Protein AF-A0A536XTM5-F1 (afdb_monomer)

Sequence (128 aa):
MIQAVKSPAARRLRVAISVQDPALAAELRVLLQQAGHEVVDAAEPADVTMQDASAGFAAASEPDALLTPREMEVLGAIGEGHTNKAIARKLGISLHTVKFHVESLFRKLGARTRTEALAKAAERRVEL

Structure (mmCIF, N/CA/C/O backbone):
data_AF-A0A536XTM5-F1
#
_entry.id   AF-A0A536XTM5-F1
#
loop_
_atom_site.group_PDB
_atom_site.id
_atom_site.type_symbol
_atom_site.label_atom_id
_atom_site.label_alt_id
_atom_site.label_comp_id
_atom_site.label_asym_id
_atom_site.label_entity_id
_atom_site.label_seq_id
_atom_site.pdbx_PDB_ins_code
_atom_site.Cartn_x
_atom_site.Cartn_y
_atom_site.Cartn_z
_atom_site.occupancy
_atom_site.B_iso_or_equiv
_atom_site.auth_seq_id
_atom_site.auth_comp_id
_atom_site.auth_asym_id
_atom_site.auth_atom_id
_atom_site.pdbx_PDB_model_num
ATOM 1 N N . MET A 1 1 ? -49.335 0.812 8.264 1.00 36.16 1 MET A N 1
ATOM 2 C CA . MET A 1 1 ? -48.636 -0.105 9.189 1.00 36.16 1 MET A CA 1
ATOM 3 C C . MET A 1 1 ? -47.158 -0.083 8.802 1.00 36.16 1 MET A C 1
ATOM 5 O O . MET A 1 1 ? -46.769 -0.793 7.890 1.00 36.16 1 MET A O 1
ATOM 9 N N . ILE A 1 2 ? -46.368 0.836 9.367 1.00 33.16 2 ILE A N 1
ATOM 10 C CA . ILE A 1 2 ? -44.929 0.972 9.072 1.00 33.16 2 ILE A CA 1
ATOM 11 C C . ILE A 1 2 ? -44.204 0.405 10.291 1.00 33.16 2 ILE A C 1
ATOM 13 O O . ILE A 1 2 ? -44.323 0.957 11.383 1.00 33.16 2 ILE A O 1
ATOM 17 N N . GLN A 1 3 ? -43.550 -0.747 10.131 1.00 29.92 3 GLN A N 1
ATOM 18 C CA . GLN A 1 3 ? -42.757 -1.351 11.197 1.00 29.92 3 GLN A CA 1
ATOM 19 C C . GLN A 1 3 ? -41.530 -0.478 11.467 1.00 29.92 3 GLN A C 1
ATOM 21 O O . GLN A 1 3 ? -40.683 -0.283 10.599 1.00 29.92 3 GLN A O 1
ATOM 26 N N . ALA A 1 4 ? -41.451 0.041 12.690 1.00 33.44 4 ALA A N 1
ATOM 27 C CA . ALA A 1 4 ? -40.252 0.652 13.225 1.00 33.44 4 ALA A CA 1
ATOM 28 C C . ALA A 1 4 ? -39.175 -0.432 13.377 1.00 33.44 4 ALA A C 1
ATOM 30 O O . ALA A 1 4 ? -39.310 -1.349 14.191 1.00 33.44 4 ALA A O 1
ATOM 31 N N . VAL A 1 5 ? -38.107 -0.324 12.587 1.00 38.62 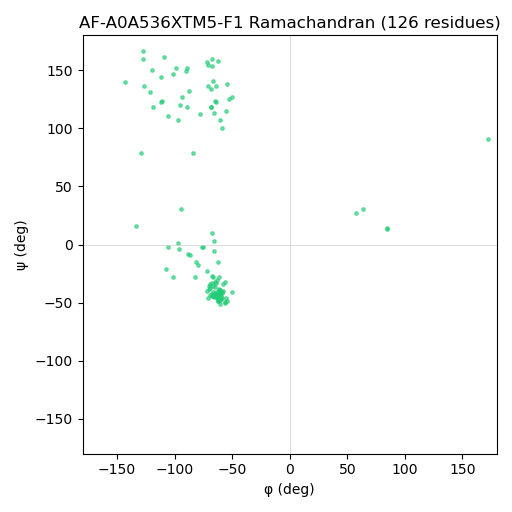5 VAL A N 1
ATOM 32 C CA . VAL A 1 5 ? -36.854 -1.039 12.835 1.00 38.62 5 VAL A CA 1
ATOM 33 C C . VAL A 1 5 ? -36.349 -0.563 14.196 1.00 38.62 5 VAL A C 1
ATOM 35 O O . VAL A 1 5 ? -35.940 0.585 14.346 1.00 38.62 5 VAL A O 1
ATOM 38 N N . LYS A 1 6 ? -36.447 -1.423 15.216 1.00 37.72 6 LYS A N 1
ATOM 39 C CA . LYS A 1 6 ? -35.832 -1.197 16.528 1.00 37.72 6 LYS A CA 1
ATOM 40 C C . LYS A 1 6 ? -34.339 -0.946 16.316 1.00 37.72 6 LYS A C 1
ATOM 42 O O . LYS A 1 6 ? -33.626 -1.853 15.893 1.00 37.72 6 LYS A O 1
ATOM 47 N N . SER A 1 7 ? -33.878 0.262 16.623 1.00 41.34 7 SER A N 1
ATOM 48 C CA . SER A 1 7 ? -32.455 0.583 16.717 1.00 41.34 7 SER A CA 1
ATOM 49 C C . SER A 1 7 ? -31.777 -0.412 17.671 1.00 41.34 7 SER A C 1
ATOM 51 O O . SER A 1 7 ? -32.254 -0.563 18.801 1.00 41.34 7 SER A O 1
ATOM 53 N N . PRO A 1 8 ? -30.708 -1.122 17.264 1.00 44.78 8 PRO A N 1
ATOM 54 C CA . PRO A 1 8 ? -29.968 -1.965 18.193 1.00 44.78 8 PRO A CA 1
ATOM 55 C C . PRO A 1 8 ? -29.332 -1.059 19.253 1.00 44.78 8 PRO A C 1
ATOM 57 O O . PRO A 1 8 ? -28.817 0.011 18.928 1.00 44.78 8 PRO A O 1
ATOM 60 N N . ALA A 1 9 ? -29.410 -1.456 20.526 1.00 55.25 9 ALA A N 1
ATOM 61 C CA . ALA A 1 9 ? -28.768 -0.739 21.624 1.00 55.25 9 ALA A CA 1
ATOM 62 C C . ALA A 1 9 ? -27.298 -0.473 21.261 1.00 55.25 9 ALA A C 1
ATOM 64 O O . ALA A 1 9 ? -26.593 -1.402 20.864 1.00 55.25 9 ALA A O 1
ATOM 65 N N . ALA A 1 10 ? -26.858 0.785 21.343 1.00 59.50 10 ALA A N 1
ATOM 66 C CA . ALA A 1 10 ? -25.502 1.181 20.980 1.00 59.50 10 ALA A CA 1
ATOM 67 C C . ALA A 1 10 ? -24.496 0.401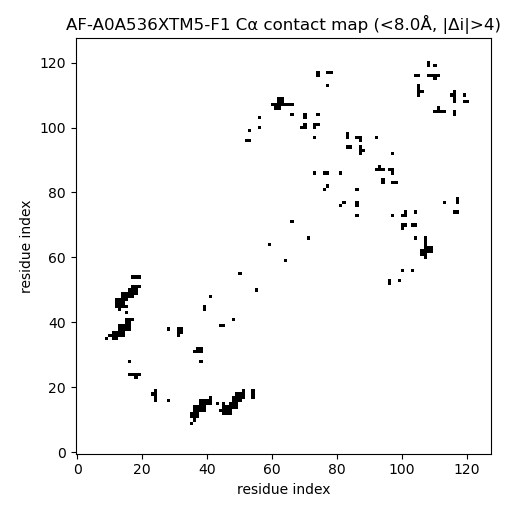 21.843 1.00 59.50 10 ALA A C 1
ATOM 69 O O . ALA A 1 10 ? -24.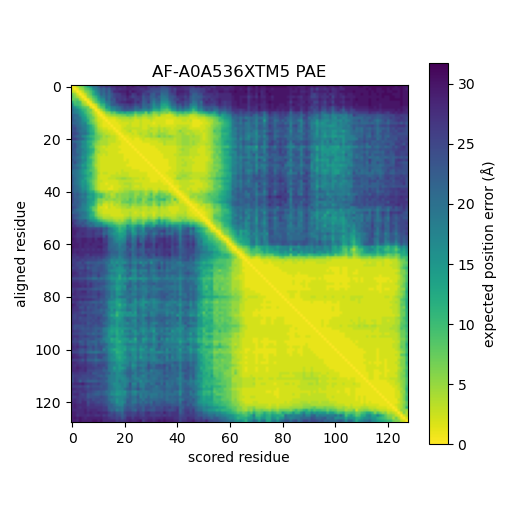304 0.699 23.022 1.00 59.50 10 ALA A O 1
ATOM 70 N N . ARG A 1 11 ? -23.898 -0.657 21.281 1.00 75.19 11 ARG A N 1
ATOM 71 C CA . ARG A 1 11 ? -22.865 -1.436 21.967 1.00 75.19 11 ARG A CA 1
ATOM 72 C C . ARG A 1 11 ? -21.636 -0.542 22.094 1.00 75.19 11 ARG A C 1
ATOM 74 O O . ARG A 1 11 ? -21.066 -0.137 21.085 1.00 75.19 11 ARG A O 1
ATOM 81 N N . ARG A 1 12 ? -21.216 -0.256 23.327 1.00 84.69 12 ARG A N 1
ATOM 82 C CA . ARG A 1 12 ? -19.925 0.385 23.598 1.00 84.69 12 ARG A CA 1
ATOM 83 C C . ARG A 1 12 ? -18.821 -0.568 23.135 1.00 84.69 12 ARG A C 1
ATOM 85 O O . ARG A 1 12 ? -18.801 -1.723 23.547 1.00 84.69 12 ARG A O 1
ATOM 92 N N . LEU A 1 13 ? -17.968 -0.092 22.231 1.00 87.94 13 LEU A N 1
ATOM 93 C CA . LEU A 1 13 ? -16.869 -0.861 21.636 1.00 87.94 13 LEU A CA 1
ATOM 94 C C . LEU A 1 13 ? -15.560 -0.274 22.134 1.00 87.94 13 LEU A C 1
ATOM 96 O O . LEU A 1 13 ? -15.465 0.949 22.250 1.00 87.94 13 LEU A O 1
ATOM 100 N N . ARG A 1 14 ? -14.567 -1.126 22.369 1.00 90.44 14 ARG A N 1
ATOM 101 C CA . ARG A 1 14 ? -13.178 -0.718 22.585 1.00 90.44 14 ARG A CA 1
ATOM 102 C C . ARG A 1 14 ? -12.477 -0.676 21.233 1.00 90.44 14 ARG A C 1
ATOM 104 O O . ARG A 1 14 ? -12.405 -1.696 20.549 1.00 90.44 14 ARG A O 1
ATOM 111 N N . VAL A 1 15 ? -12.004 0.496 20.828 1.00 88.69 15 VAL A N 1
ATOM 112 C CA . VAL A 1 15 ? -11.437 0.741 19.500 1.00 88.69 15 VAL A CA 1
ATOM 113 C C . VAL A 1 15 ? -9.983 1.175 19.635 1.00 88.69 15 VAL A C 1
ATOM 115 O O . VAL A 1 15 ? -9.703 2.219 20.217 1.00 88.69 15 VAL A O 1
ATOM 118 N N . ALA A 1 16 ? -9.058 0.394 19.084 1.00 87.75 16 ALA A N 1
ATOM 119 C CA . ALA A 1 16 ? -7.654 0.788 18.973 1.00 87.75 16 ALA A CA 1
ATOM 120 C C . ALA A 1 16 ? -7.437 1.573 17.674 1.00 87.75 16 ALA A C 1
ATOM 122 O O . ALA A 1 16 ? -7.861 1.119 16.611 1.00 87.75 16 ALA A O 1
ATOM 123 N N . ILE A 1 17 ? -6.762 2.724 17.736 1.00 86.62 17 ILE A N 1
ATOM 124 C CA . ILE A 1 17 ? -6.455 3.548 16.556 1.00 86.62 17 ILE A CA 1
ATOM 125 C C . ILE A 1 17 ? -4.953 3.504 16.280 1.00 86.62 17 ILE A C 1
ATOM 127 O O . ILE A 1 17 ? -4.144 3.873 17.127 1.00 86.62 17 ILE A O 1
ATOM 131 N N . SER A 1 18 ? -4.586 3.088 15.073 1.00 80.44 18 SER A N 1
ATOM 132 C CA . SER A 1 18 ? -3.210 3.051 14.577 1.00 80.44 18 SER A CA 1
ATOM 133 C C . SER A 1 18 ? -3.162 3.759 13.220 1.00 80.44 18 SER A C 1
ATOM 135 O O . SER A 1 18 ? -3.226 3.149 12.153 1.00 80.44 18 SER A O 1
ATOM 137 N N . VAL A 1 19 ? -3.149 5.090 13.286 1.00 80.62 19 VAL A N 1
ATOM 138 C CA . VAL A 1 19 ? -3.177 6.008 12.139 1.00 80.62 19 VAL A CA 1
ATOM 139 C C . VAL A 1 19 ? -1.926 6.885 12.199 1.00 80.62 19 VAL A C 1
ATOM 141 O O . VAL A 1 19 ? -1.609 7.423 13.258 1.00 80.62 19 VAL A O 1
ATOM 144 N N . GLN A 1 20 ? -1.209 7.012 11.081 1.00 74.94 20 GLN A N 1
ATOM 145 C CA . GLN A 1 20 ? 0.042 7.770 10.965 1.00 74.94 20 GLN A CA 1
ATOM 146 C C . GLN A 1 20 ? -0.164 9.282 11.071 1.00 74.94 20 GLN A C 1
ATOM 148 O O . GLN A 1 20 ? 0.694 9.976 11.610 1.00 74.94 20 GLN A O 1
ATOM 153 N N . ASP A 1 21 ? -1.279 9.794 10.546 1.00 74.75 21 ASP A N 1
ATOM 154 C CA . ASP A 1 21 ? -1.615 11.213 10.628 1.00 74.75 21 ASP A CA 1
ATOM 155 C C . ASP A 1 21 ? -2.171 11.546 12.028 1.00 74.75 21 ASP A C 1
ATOM 157 O O . ASP A 1 21 ? -3.275 11.101 12.370 1.00 74.75 21 ASP A O 1
ATOM 161 N N . PRO A 1 22 ? -1.446 12.333 12.847 1.00 73.50 22 PRO A N 1
ATOM 162 C CA . PRO A 1 22 ? -1.875 12.656 14.202 1.00 73.50 22 PRO A CA 1
ATOM 163 C C . PRO A 1 22 ? -3.135 13.532 14.239 1.00 73.50 22 PRO A C 1
ATOM 165 O O . PRO A 1 22 ? -3.894 13.441 15.204 1.00 73.50 22 PRO A O 1
ATOM 168 N N . ALA A 1 23 ? -3.387 14.355 13.214 1.00 75.50 23 ALA A N 1
ATOM 169 C CA . ALA A 1 23 ? -4.580 15.198 13.152 1.00 75.50 23 ALA A CA 1
ATOM 170 C C . ALA A 1 23 ? -5.828 14.344 12.900 1.00 75.50 23 ALA A C 1
ATOM 172 O O . ALA A 1 23 ? -6.812 14.448 13.633 1.00 75.50 23 ALA A O 1
ATOM 173 N N . LEU A 1 24 ? -5.744 13.423 11.936 1.00 81.69 24 LEU A N 1
ATOM 174 C CA . LEU A 1 24 ? -6.806 12.456 11.664 1.00 81.69 24 LEU A CA 1
ATOM 175 C C . LEU A 1 24 ? -7.031 11.507 12.852 1.00 81.69 24 LEU A C 1
ATOM 177 O O . LEU A 1 24 ? -8.170 11.212 13.208 1.00 81.69 24 LEU A O 1
ATOM 181 N N . ALA A 1 25 ? -5.956 11.041 13.498 1.00 82.75 25 ALA A N 1
ATOM 182 C CA . ALA A 1 25 ? -6.052 10.195 14.686 1.00 82.75 25 ALA A CA 1
ATOM 183 C C . ALA A 1 25 ? -6.771 10.906 15.847 1.00 82.75 25 ALA A C 1
ATOM 185 O O . ALA A 1 25 ? -7.559 10.279 16.560 1.00 82.75 25 ALA A O 1
ATOM 186 N N . ALA A 1 26 ? -6.521 12.208 16.033 1.00 82.50 26 ALA A N 1
ATOM 187 C CA . ALA A 1 26 ? -7.211 13.026 17.026 1.00 82.50 26 ALA A CA 1
ATOM 188 C C . ALA A 1 26 ? -8.696 13.216 16.679 1.00 82.50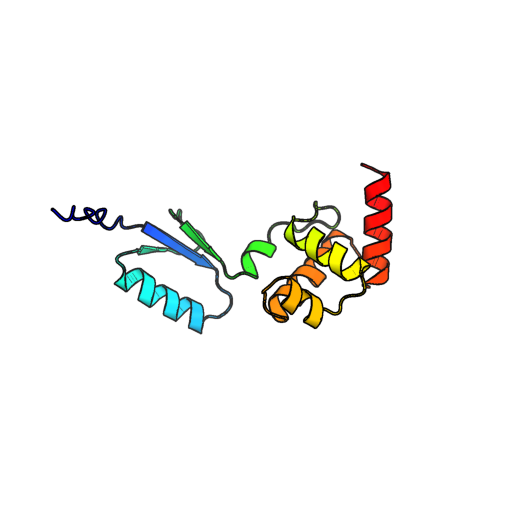 26 ALA A C 1
ATOM 190 O O . ALA A 1 26 ? -9.550 13.041 17.547 1.00 82.50 26 ALA A O 1
ATOM 191 N N . GLU A 1 27 ? -9.014 13.504 15.416 1.00 87.62 27 GLU A N 1
ATOM 192 C CA . GLU A 1 27 ? -10.394 13.662 14.943 1.00 87.62 27 GLU A CA 1
ATOM 193 C C . GLU A 1 27 ? -11.212 12.375 15.129 1.00 87.62 27 GLU A C 1
ATOM 195 O O . GLU A 1 27 ? -12.291 12.397 15.724 1.00 87.62 27 GLU A O 1
ATOM 200 N N . LEU A 1 28 ? -10.663 11.226 14.721 1.00 88.38 28 LEU A N 1
ATOM 201 C CA . LEU A 1 28 ? -11.294 9.920 14.923 1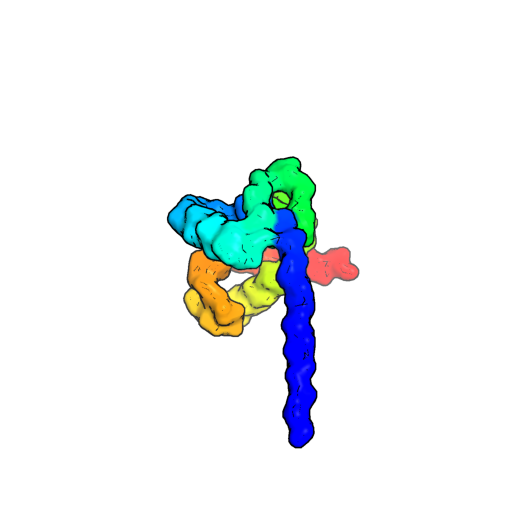.00 88.38 28 LEU A CA 1
ATOM 202 C C . LEU A 1 28 ? -11.500 9.606 16.407 1.00 88.38 28 LEU A C 1
ATOM 204 O O . LEU A 1 28 ? -12.548 9.074 16.773 1.00 88.38 28 LEU A O 1
ATOM 208 N N . ARG A 1 29 ? -10.538 9.966 17.271 1.00 90.56 29 ARG A N 1
ATOM 209 C CA . ARG A 1 29 ? -10.682 9.822 18.727 1.00 90.56 29 ARG A CA 1
ATOM 210 C C . ARG A 1 29 ? -11.919 10.551 19.238 1.00 90.56 29 ARG A C 1
ATOM 212 O O . ARG A 1 29 ? -12.722 9.949 19.950 1.00 90.56 29 ARG A O 1
ATOM 219 N N . VAL A 1 30 ? -12.081 11.814 18.847 1.00 90.06 30 VAL A N 1
ATOM 220 C CA . VAL A 1 30 ? -13.219 12.646 19.257 1.00 90.06 30 VAL A CA 1
ATOM 221 C C . VAL A 1 30 ? -14.533 12.043 18.761 1.00 90.06 30 VAL A C 1
ATOM 223 O O . VAL A 1 30 ? -15.459 11.864 19.552 1.00 90.06 30 VAL A O 1
ATOM 226 N N . LEU A 1 31 ? -14.607 11.673 17.482 1.00 91.44 31 LEU A N 1
ATOM 227 C CA . LEU A 1 31 ? -15.823 11.114 16.885 1.00 91.44 31 LEU A CA 1
ATOM 228 C C . LEU A 1 31 ? -16.242 9.788 17.538 1.00 91.44 31 LEU A C 1
ATOM 230 O O . LEU A 1 31 ? -17.419 9.588 17.837 1.00 91.44 31 LEU A O 1
ATOM 234 N N . LEU A 1 32 ? -15.291 8.890 17.806 1.00 90.06 32 LEU A N 1
ATOM 235 C CA . LEU A 1 32 ? -15.566 7.600 18.446 1.00 90.06 32 LEU A CA 1
ATOM 236 C C . LEU A 1 32 ? -16.047 7.769 19.889 1.00 90.06 32 LEU A C 1
ATOM 238 O O . LEU A 1 32 ? -16.998 7.103 20.299 1.00 90.06 32 LEU A O 1
ATOM 242 N N . GLN A 1 33 ? -15.444 8.693 20.638 1.00 87.88 33 GLN A N 1
ATOM 243 C CA . GLN A 1 33 ? -15.891 9.025 21.991 1.00 87.88 33 GLN A CA 1
ATOM 244 C C . GLN A 1 33 ? -17.306 9.618 21.989 1.00 87.88 33 GLN A C 1
ATOM 246 O O . GLN A 1 33 ? -18.133 9.225 22.812 1.00 87.88 33 GLN A O 1
ATOM 251 N N . GLN A 1 34 ? -17.618 10.507 21.040 1.00 88.62 34 GLN A N 1
ATOM 252 C CA . GLN A 1 34 ? -18.960 11.080 20.870 1.00 88.62 34 GLN A CA 1
ATOM 253 C C . GLN A 1 34 ? -20.010 10.027 20.494 1.00 88.62 34 GLN A C 1
ATOM 255 O O . GLN A 1 34 ? -21.155 10.115 20.933 1.00 88.62 34 GLN A O 1
ATOM 260 N N . ALA A 1 35 ? -19.618 9.004 19.734 1.00 87.56 35 ALA A N 1
ATOM 261 C CA . ALA A 1 35 ? -20.459 7.852 19.416 1.00 87.56 35 ALA A CA 1
ATOM 262 C C . ALA A 1 35 ? -20.617 6.858 20.589 1.00 87.56 35 ALA A C 1
ATOM 264 O O . ALA A 1 35 ? -21.343 5.872 20.469 1.00 87.56 35 ALA A O 1
ATOM 265 N N . GLY A 1 36 ? -19.964 7.107 21.731 1.00 89.38 36 GLY A N 1
ATOM 266 C CA . GLY A 1 36 ? -20.043 6.267 22.925 1.00 89.38 36 GLY A CA 1
ATOM 267 C C . GLY A 1 36 ? -19.092 5.070 22.921 1.00 89.38 36 GLY A C 1
ATOM 268 O O . GLY A 1 36 ? -19.257 4.169 23.745 1.00 89.38 36 GLY A O 1
ATOM 269 N N . HIS A 1 37 ? -18.101 5.040 22.028 1.00 90.69 37 HIS A N 1
ATOM 270 C CA . HIS A 1 37 ? -17.037 4.037 22.011 1.00 90.69 37 HIS A CA 1
ATOM 271 C C . HIS A 1 37 ? -15.845 4.482 22.870 1.00 90.69 37 HIS A C 1
ATOM 273 O O . HIS A 1 37 ? -15.593 5.667 23.081 1.00 90.69 37 HIS A O 1
ATOM 279 N N . GLU A 1 38 ? -15.116 3.514 23.411 1.00 89.38 38 GLU A N 1
ATOM 280 C CA . GLU A 1 38 ? -13.890 3.744 24.166 1.00 89.38 38 GLU A CA 1
ATOM 281 C C . GLU A 1 38 ? -12.696 3.623 23.223 1.00 89.38 38 GLU A C 1
ATOM 283 O O . GLU A 1 38 ? -12.562 2.614 22.534 1.00 89.38 38 GLU A O 1
ATOM 288 N N . VAL A 1 39 ? -11.830 4.635 23.189 1.00 88.25 39 VAL A N 1
ATOM 289 C CA . VAL A 1 39 ? -10.588 4.561 22.415 1.00 88.25 39 VAL A CA 1
ATOM 290 C C . VAL A 1 39 ? -9.463 4.119 23.331 1.00 88.25 39 VAL A C 1
ATOM 292 O O . VAL A 1 39 ? -9.165 4.808 24.304 1.00 88.25 39 VAL A O 1
ATOM 295 N N . VAL A 1 40 ? -8.855 2.990 22.991 1.00 87.62 40 VAL A N 1
ATOM 296 C CA . VAL A 1 40 ? -7.763 2.358 23.739 1.00 87.62 40 VAL A CA 1
ATOM 297 C C . VAL A 1 40 ? -6.452 2.484 22.972 1.00 87.62 40 VAL A C 1
ATOM 299 O O . VAL A 1 40 ? -6.448 2.740 21.760 1.00 87.62 40 VAL A O 1
ATOM 302 N N . ASP A 1 41 ? -5.330 2.316 23.665 1.00 77.44 41 ASP A N 1
ATOM 303 C CA . ASP A 1 41 ? -4.032 2.278 22.997 1.00 77.44 41 ASP A CA 1
ATOM 304 C C . ASP A 1 41 ? -3.857 0.980 22.198 1.00 77.44 41 ASP A C 1
ATOM 306 O O . ASP A 1 41 ? -4.442 -0.058 22.504 1.00 77.44 41 ASP A O 1
ATOM 310 N N . ALA A 1 42 ? -3.019 1.016 21.157 1.00 68.56 42 ALA A N 1
ATOM 311 C CA . ALA A 1 42 ? -2.803 -0.132 20.268 1.00 68.56 42 ALA A CA 1
ATOM 312 C C . ALA A 1 42 ? -2.197 -1.369 20.968 1.00 68.56 42 ALA A C 1
ATOM 314 O O . ALA A 1 42 ? -2.218 -2.458 20.402 1.00 68.56 42 ALA A O 1
ATOM 315 N N . ALA A 1 43 ? -1.654 -1.205 22.180 1.00 66.94 43 ALA A N 1
ATOM 316 C CA . ALA A 1 43 ? -1.117 -2.286 23.006 1.00 66.94 43 ALA A CA 1
ATOM 317 C C . ALA A 1 43 ? -2.179 -2.967 23.893 1.00 66.94 43 ALA A C 1
ATOM 319 O O . ALA A 1 43 ? -1.891 -3.986 24.521 1.00 66.94 43 ALA A O 1
ATOM 320 N N . GLU A 1 44 ? -3.392 -2.418 23.965 1.00 71.50 44 GLU A N 1
ATOM 321 C CA . GLU A 1 44 ? -4.475 -2.927 24.803 1.00 71.50 44 GLU A CA 1
ATOM 322 C C . GLU A 1 44 ? -5.465 -3.787 23.996 1.00 71.50 44 GLU A C 1
ATOM 324 O O . GLU A 1 44 ? -5.660 -3.566 22.798 1.00 71.50 44 GLU A O 1
ATOM 329 N N . PRO A 1 45 ? -6.141 -4.769 24.627 1.00 73.25 45 PRO A N 1
ATOM 330 C CA . PRO A 1 45 ? -7.142 -5.582 23.941 1.00 73.25 45 PRO A CA 1
ATOM 331 C C . PRO A 1 45 ? -8.347 -4.731 23.500 1.00 73.25 45 PRO A C 1
ATOM 333 O O . PRO A 1 45 ? -9.009 -4.115 24.337 1.00 73.25 45 PRO A O 1
ATOM 336 N N . ALA A 1 46 ? -8.658 -4.740 22.201 1.00 83.38 46 ALA A N 1
ATOM 337 C CA . ALA A 1 46 ? -9.749 -3.981 21.581 1.00 83.38 46 ALA A CA 1
ATOM 338 C C . ALA A 1 46 ? -10.778 -4.906 20.897 1.00 83.38 46 ALA A C 1
ATOM 340 O O . ALA A 1 46 ? -10.421 -5.974 20.405 1.00 83.38 46 ALA A O 1
ATOM 341 N N . ASP A 1 47 ? -12.048 -4.487 20.832 1.00 82.25 47 ASP A N 1
ATOM 342 C CA . ASP A 1 47 ? -13.085 -5.149 20.021 1.00 82.25 47 ASP A CA 1
ATOM 343 C C . ASP A 1 47 ? -12.826 -4.953 18.518 1.00 82.25 47 ASP A C 1
ATOM 345 O O . ASP A 1 47 ? -13.168 -5.808 17.703 1.00 82.25 47 ASP A O 1
ATOM 349 N N . VAL A 1 48 ? -12.282 -3.788 18.151 1.00 79.50 48 VAL A N 1
ATOM 350 C CA . VAL A 1 48 ? -12.030 -3.368 16.768 1.00 79.50 48 VAL A CA 1
ATOM 351 C C . VAL A 1 48 ? -10.719 -2.584 16.710 1.00 79.50 48 VAL A C 1
ATOM 353 O O . VAL A 1 48 ? -10.447 -1.747 17.569 1.00 79.50 48 VAL A O 1
ATOM 356 N N . THR A 1 49 ? -9.922 -2.799 15.665 1.00 83.44 49 THR A N 1
ATOM 357 C CA . THR A 1 49 ? -8.738 -1.981 15.376 1.00 83.44 49 THR A CA 1
ATOM 358 C C . THR A 1 49 ? -8.973 -1.176 14.104 1.00 83.44 49 THR A C 1
ATOM 360 O O . THR A 1 49 ? -9.241 -1.736 13.044 1.00 83.44 49 THR A O 1
ATOM 363 N N . MET A 1 50 ? -8.862 0.145 14.208 1.00 79.06 50 MET A N 1
ATOM 364 C CA . MET A 1 50 ? -8.846 1.063 13.077 1.00 79.06 50 MET A CA 1
ATOM 365 C C . MET A 1 50 ? -7.397 1.384 12.736 1.00 79.06 50 MET A C 1
ATOM 367 O O . MET A 1 50 ? -6.712 2.111 13.454 1.00 79.06 50 MET A O 1
ATOM 371 N N . GLN A 1 51 ? -6.934 0.822 11.632 1.00 80.06 51 GLN A N 1
ATOM 372 C CA . GLN A 1 51 ? -5.662 1.172 11.027 1.00 80.06 51 GLN A CA 1
ATOM 373 C C . GLN A 1 51 ? -5.915 2.092 9.844 1.00 80.06 51 GLN A C 1
ATOM 375 O O . GLN A 1 51 ? -6.919 1.947 9.141 1.00 80.06 51 GLN A O 1
ATOM 380 N N . ASP A 1 52 ? -5.001 3.026 9.598 1.00 72.25 52 ASP A N 1
ATOM 381 C CA . ASP A 1 52 ? -4.998 3.653 8.285 1.00 72.25 52 ASP A CA 1
ATOM 382 C C . ASP A 1 52 ? -4.708 2.596 7.200 1.00 72.25 52 ASP A C 1
ATOM 384 O O . ASP A 1 52 ? -4.133 1.528 7.446 1.00 72.25 52 ASP A O 1
ATOM 388 N N . ALA A 1 53 ? -5.107 2.895 5.966 1.00 59.50 53 ALA A N 1
ATOM 389 C CA . ALA A 1 53 ? -4.867 2.014 4.828 1.00 59.50 53 ALA A CA 1
ATOM 390 C C . ALA A 1 53 ? -3.370 1.849 4.481 1.00 59.50 53 ALA A C 1
ATOM 392 O O . ALA A 1 53 ? -3.056 1.210 3.486 1.00 59.50 53 ALA A O 1
ATOM 393 N N . SER A 1 54 ? -2.443 2.429 5.240 1.00 55.12 54 SER A N 1
ATOM 394 C CA . SER A 1 54 ? -0.997 2.183 5.165 1.00 55.12 54 SER A CA 1
ATOM 395 C C . SER A 1 54 ? -0.497 1.251 6.282 1.00 55.12 54 SER A C 1
ATOM 397 O O . SER A 1 54 ? 0.453 0.504 6.062 1.00 55.12 54 SER A O 1
ATOM 399 N N . ALA A 1 55 ? -1.147 1.217 7.445 1.00 50.62 55 ALA A N 1
ATOM 400 C CA . ALA A 1 55 ? -0.722 0.501 8.644 1.00 50.62 55 ALA A CA 1
ATOM 401 C C . ALA A 1 55 ? -1.106 -0.987 8.615 1.00 50.62 55 ALA A C 1
ATOM 403 O O . ALA A 1 55 ? -0.349 -1.820 9.111 1.00 50.62 55 ALA A O 1
ATOM 404 N N . GLY A 1 56 ? -2.189 -1.351 7.916 1.00 48.59 56 GLY A N 1
ATOM 405 C CA . GLY A 1 56 ? -2.527 -2.755 7.627 1.00 48.59 56 GLY A CA 1
ATOM 406 C C . GLY A 1 56 ? -1.532 -3.479 6.700 1.00 48.59 56 GLY A C 1
ATOM 407 O O . GLY A 1 56 ? -1.655 -4.682 6.486 1.00 48.59 56 GLY A O 1
ATOM 408 N N . PHE A 1 57 ? -0.535 -2.770 6.154 1.00 50.78 57 PHE A N 1
ATOM 409 C CA . PHE A 1 57 ? 0.447 -3.295 5.193 1.00 50.78 57 PHE A CA 1
ATOM 410 C C . PHE A 1 57 ? 1.841 -3.540 5.792 1.00 50.78 57 PHE A C 1
ATOM 412 O O . PHE A 1 57 ? 2.730 -4.027 5.093 1.00 50.78 57 PHE A O 1
ATOM 419 N N . ALA A 1 58 ? 2.052 -3.234 7.078 1.00 49.50 58 ALA A N 1
ATOM 420 C CA . ALA A 1 58 ? 3.334 -3.459 7.754 1.00 49.50 58 ALA A CA 1
ATOM 421 C C . ALA A 1 58 ? 3.537 -4.913 8.228 1.00 49.50 58 ALA A C 1
ATOM 423 O O . ALA A 1 58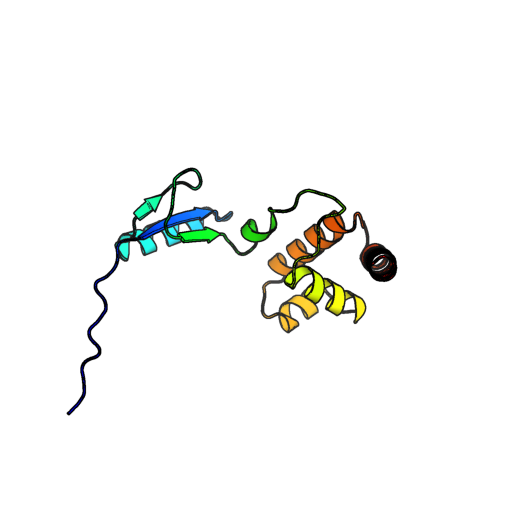 ? 4.663 -5.309 8.523 1.00 49.50 58 ALA A O 1
ATOM 424 N N . ALA A 1 59 ? 2.483 -5.734 8.269 1.00 47.81 59 ALA A N 1
ATOM 425 C CA . ALA A 1 59 ? 2.583 -7.139 8.660 1.00 47.81 59 ALA A CA 1
ATOM 426 C C . ALA A 1 59 ? 3.000 -8.026 7.471 1.00 47.81 59 ALA A C 1
ATOM 428 O O . ALA A 1 59 ? 2.156 -8.645 6.830 1.00 47.81 59 ALA A O 1
ATOM 429 N N . ALA A 1 60 ? 4.300 -8.034 7.151 1.00 50.25 60 ALA A N 1
ATOM 430 C CA . ALA A 1 60 ? 5.049 -9.150 6.546 1.00 50.25 60 ALA A CA 1
ATOM 431 C C . ALA A 1 60 ? 6.455 -8.658 6.161 1.00 50.25 60 ALA A C 1
ATOM 433 O O . ALA A 1 60 ? 6.684 -8.123 5.071 1.00 50.25 60 ALA A O 1
ATOM 434 N N . SER A 1 61 ? 7.384 -8.806 7.099 1.00 49.34 61 SER A N 1
ATOM 435 C CA . SER A 1 61 ? 8.738 -8.247 7.064 1.00 49.34 61 SER A CA 1
ATOM 436 C C . SER A 1 61 ? 9.784 -9.214 6.504 1.00 49.34 61 SER A C 1
ATOM 438 O O . SER A 1 61 ? 10.936 -9.140 6.918 1.00 49.34 61 SER A O 1
ATOM 440 N N . GLU A 1 62 ? 9.421 -10.111 5.582 1.00 57.94 62 GLU A N 1
ATOM 441 C CA . GLU A 1 62 ? 10.375 -11.066 5.004 1.00 57.94 62 GLU A CA 1
ATOM 442 C C . GLU A 1 62 ? 10.386 -11.010 3.466 1.00 57.94 62 GLU A C 1
ATOM 444 O O . GLU A 1 62 ? 9.318 -10.947 2.848 1.00 57.94 62 GLU A O 1
ATOM 449 N N . PRO A 1 63 ? 11.574 -11.030 2.826 1.00 56.47 63 PRO A N 1
ATOM 450 C CA . PRO A 1 63 ? 11.746 -10.963 1.368 1.00 56.47 63 PRO A CA 1
ATOM 451 C C . PRO A 1 63 ? 11.231 -12.198 0.604 1.00 56.47 63 PRO A C 1
ATOM 453 O O . PRO A 1 63 ? 11.442 -12.298 -0.603 1.00 56.47 63 PRO A O 1
ATOM 456 N N . ASP A 1 64 ? 10.520 -13.101 1.277 1.00 59.78 64 ASP A N 1
ATOM 457 C CA . ASP A 1 64 ? 9.834 -14.254 0.687 1.00 59.78 64 ASP A CA 1
ATOM 458 C C . ASP A 1 64 ? 8.394 -14.419 1.196 1.00 59.78 64 ASP A C 1
ATOM 460 O O . ASP A 1 64 ? 7.753 -15.455 1.034 1.00 59.78 64 ASP A O 1
ATOM 464 N N . ALA A 1 65 ? 7.848 -13.369 1.815 1.00 68.06 65 ALA A N 1
ATOM 465 C CA . ALA A 1 65 ? 6.463 -13.383 2.242 1.00 68.06 65 ALA A CA 1
ATOM 466 C C . ALA A 1 65 ? 5.513 -13.420 1.036 1.00 68.06 65 ALA A C 1
ATOM 468 O O . ALA A 1 65 ? 5.707 -12.718 0.036 1.00 68.06 65 ALA A O 1
ATOM 469 N N . LEU A 1 66 ? 4.433 -14.193 1.177 1.00 82.19 66 LEU A N 1
ATOM 470 C CA . LEU A 1 66 ? 3.355 -14.252 0.196 1.00 82.19 66 LEU A CA 1
ATOM 471 C C . LEU A 1 66 ? 2.799 -12.848 -0.089 1.00 82.19 66 LEU A C 1
ATOM 473 O O . LEU A 1 66 ? 2.604 -12.014 0.810 1.00 82.19 66 LEU A O 1
ATOM 477 N N . LEU A 1 67 ? 2.534 -12.590 -1.371 1.00 86.44 67 LEU A N 1
ATOM 478 C CA . LEU A 1 67 ? 1.875 -11.363 -1.795 1.00 86.44 67 LEU A CA 1
ATOM 479 C C . LEU A 1 67 ? 0.426 -11.373 -1.312 1.00 86.44 67 LEU A C 1
ATOM 481 O O . LEU A 1 67 ? -0.302 -12.351 -1.472 1.00 86.44 67 LEU A O 1
ATOM 485 N N . THR A 1 68 ? -0.005 -10.256 -0.742 1.00 86.19 68 THR A N 1
ATOM 486 C CA . THR A 1 68 ? -1.412 -10.042 -0.408 1.00 86.19 68 THR A CA 1
ATOM 487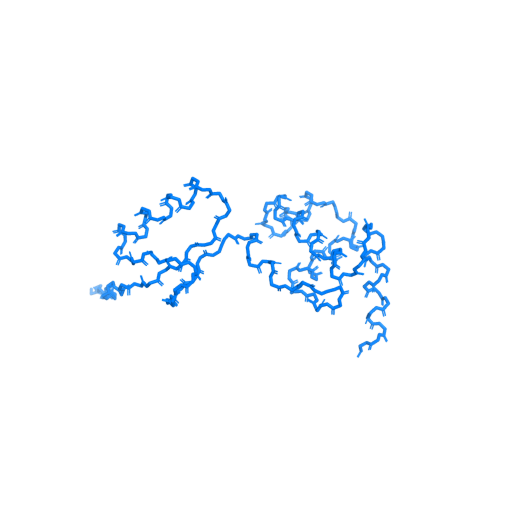 C C . THR A 1 68 ? -2.257 -9.933 -1.684 1.00 86.19 68 THR A C 1
ATOM 489 O O . THR A 1 68 ? -1.729 -9.566 -2.738 1.00 86.19 68 THR A O 1
ATOM 492 N N . PRO A 1 69 ? -3.585 -10.154 -1.614 1.00 85.00 69 PRO A N 1
ATOM 493 C CA . PRO A 1 69 ? -4.482 -9.959 -2.758 1.00 85.00 69 PRO A CA 1
ATOM 494 C C . PRO A 1 69 ? -4.310 -8.598 -3.434 1.00 85.00 69 PRO A C 1
ATOM 496 O O . PRO A 1 69 ? -4.230 -8.503 -4.657 1.00 85.00 69 PRO A O 1
ATOM 499 N N . ARG A 1 70 ? -4.136 -7.545 -2.631 1.00 86.44 70 ARG A N 1
ATOM 500 C CA . ARG A 1 70 ? -3.950 -6.191 -3.145 1.00 86.44 70 ARG A CA 1
ATOM 501 C C . ARG A 1 70 ? -2.605 -5.994 -3.843 1.00 86.44 70 ARG A C 1
ATOM 503 O O . ARG A 1 70 ? -2.542 -5.316 -4.863 1.00 86.44 70 ARG A O 1
ATOM 510 N N . GLU A 1 71 ? -1.535 -6.590 -3.326 1.00 90.81 71 GLU A N 1
ATOM 511 C CA . GLU A 1 71 ? -0.223 -6.577 -3.985 1.00 90.81 71 GLU A CA 1
ATOM 512 C C . GLU A 1 71 ? -0.248 -7.365 -5.300 1.00 90.81 71 GLU A C 1
ATOM 514 O O . GLU A 1 71 ? 0.368 -6.923 -6.267 1.00 90.81 71 GLU A O 1
ATOM 519 N N . MET A 1 72 ? -1.008 -8.465 -5.377 1.00 92.38 72 MET A N 1
ATOM 520 C CA . MET A 1 72 ? -1.224 -9.205 -6.627 1.00 92.38 72 MET A CA 1
ATOM 521 C C . MET A 1 72 ? -1.987 -8.375 -7.667 1.00 92.38 72 MET A C 1
ATOM 523 O O . MET A 1 72 ? -1.587 -8.341 -8.828 1.00 92.38 72 MET A O 1
ATOM 527 N N . GLU A 1 73 ? -3.039 -7.654 -7.266 1.00 91.31 73 GLU A N 1
ATOM 528 C CA . GLU A 1 73 ? -3.754 -6.724 -8.155 1.00 91.31 73 GLU A CA 1
ATOM 529 C C . GLU A 1 73 ? -2.831 -5.615 -8.684 1.00 91.31 73 GLU A C 1
ATOM 531 O O . GLU A 1 73 ? -2.838 -5.297 -9.876 1.00 91.31 73 GLU A O 1
ATOM 536 N N . VAL A 1 74 ? -2.007 -5.034 -7.803 1.00 94.75 74 VAL A N 1
ATOM 537 C CA . VAL A 1 74 ? -1.027 -4.003 -8.169 1.00 94.75 74 VAL A CA 1
ATOM 538 C C . VAL A 1 74 ? 0.032 -4.568 -9.117 1.00 94.75 74 VAL A C 1
ATOM 540 O O . VAL A 1 74 ? 0.329 -3.935 -10.129 1.00 94.75 74 VAL A O 1
ATOM 543 N N . LEU A 1 75 ? 0.568 -5.758 -8.837 1.00 95.19 75 LEU A N 1
ATOM 544 C CA . LEU A 1 75 ? 1.526 -6.454 -9.696 1.00 95.19 75 LEU A CA 1
ATOM 545 C C . LEU A 1 75 ? 0.932 -6.765 -11.080 1.00 95.19 75 LEU A C 1
ATOM 547 O O . LEU A 1 75 ? 1.593 -6.533 -12.091 1.00 95.19 75 LEU A O 1
ATOM 551 N N . GLY A 1 76 ? -0.321 -7.220 -11.143 1.00 95.62 76 GLY A N 1
ATOM 552 C CA . GLY A 1 76 ? -1.028 -7.453 -12.403 1.00 95.62 76 GLY A CA 1
ATOM 553 C C . GLY A 1 76 ? -1.160 -6.173 -13.228 1.00 95.62 76 GLY A C 1
ATOM 554 O O . GLY A 1 76 ? -0.775 -6.137 -14.395 1.00 95.62 76 GLY A O 1
ATOM 555 N N . ALA A 1 77 ? -1.593 -5.075 -12.603 1.00 95.88 77 ALA A N 1
ATOM 556 C CA . ALA A 1 77 ? -1.699 -3.787 -13.284 1.00 95.88 77 ALA A CA 1
ATOM 557 C C . ALA A 1 77 ? -0.329 -3.238 -13.733 1.00 95.88 77 ALA A C 1
ATOM 559 O O . ALA A 1 77 ? -0.232 -2.585 -14.775 1.00 95.88 77 ALA A O 1
ATOM 560 N N . ILE A 1 78 ? 0.739 -3.521 -12.978 1.00 95.75 78 ILE A N 1
ATOM 561 C CA . ILE A 1 78 ? 2.120 -3.254 -13.395 1.00 95.75 78 ILE A CA 1
ATOM 562 C C . ILE A 1 78 ? 2.478 -4.050 -14.657 1.00 95.75 78 ILE A C 1
ATOM 564 O O . ILE A 1 78 ? 3.051 -3.463 -15.574 1.00 95.75 78 ILE A O 1
ATOM 56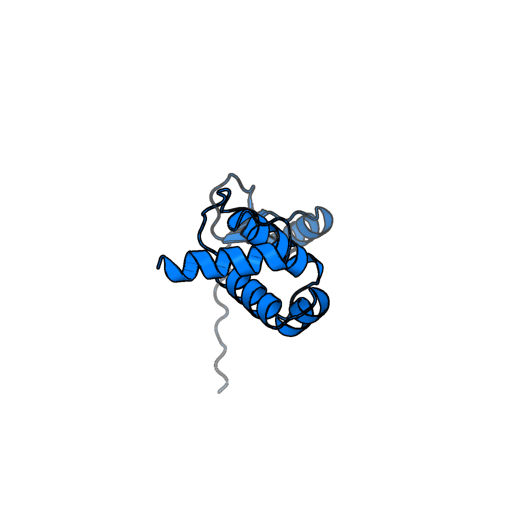8 N N . GLY A 1 79 ? 2.129 -5.339 -14.720 1.00 95.75 79 GLY A N 1
ATOM 569 C CA . GLY A 1 79 ? 2.354 -6.198 -15.889 1.00 95.75 79 GLY A CA 1
ATOM 570 C C . GLY A 1 79 ? 1.598 -5.732 -17.135 1.00 95.75 79 GLY A C 1
ATOM 571 O O . GLY A 1 79 ? 2.100 -5.849 -18.246 1.00 95.75 79 GLY A O 1
ATOM 572 N N . GLU A 1 80 ? 0.439 -5.104 -16.946 1.00 95.94 80 GLU A N 1
ATOM 573 C CA . GLU A 1 80 ? -0.330 -4.436 -18.004 1.00 95.94 80 GLU A CA 1
ATOM 574 C C . GLU A 1 80 ? 0.260 -3.070 -18.435 1.00 95.94 80 GLU A C 1
ATOM 576 O O . GLU A 1 80 ? -0.296 -2.404 -19.305 1.00 95.94 80 GLU A O 1
ATOM 581 N N . GLY A 1 81 ? 1.350 -2.600 -17.815 1.00 95.62 81 GLY A N 1
ATOM 582 C CA . GLY A 1 81 ? 1.995 -1.323 -18.148 1.00 95.62 81 GLY A CA 1
ATOM 583 C C . GLY A 1 81 ? 1.383 -0.087 -17.477 1.00 95.62 81 GLY A C 1
ATOM 584 O O . GLY A 1 81 ? 1.704 1.046 -17.847 1.00 95.62 81 GLY A O 1
ATOM 585 N N . HIS A 1 82 ? 0.523 -0.250 -16.466 1.00 97.25 82 HIS A N 1
ATOM 586 C CA . HIS A 1 82 ? -0.094 0.893 -15.794 1.00 97.25 82 HIS A CA 1
ATOM 587 C C . HIS A 1 82 ? 0.909 1.674 -14.929 1.00 97.25 82 HIS A C 1
ATOM 589 O O . HIS A 1 82 ? 1.671 1.125 -14.124 1.00 97.25 82 HIS A O 1
ATOM 595 N N . THR A 1 83 ? 0.838 3.006 -15.020 1.00 97.38 83 THR A N 1
ATOM 596 C CA . THR A 1 83 ? 1.515 3.919 -14.083 1.00 97.38 83 THR A CA 1
ATOM 597 C C . THR A 1 83 ? 0.834 3.895 -12.715 1.00 97.38 83 THR A C 1
ATOM 599 O O . THR A 1 83 ? -0.363 3.636 -12.626 1.00 97.38 83 THR A O 1
ATOM 602 N N . ASN A 1 84 ? 1.534 4.270 -11.638 1.00 95.19 84 ASN A N 1
ATOM 603 C CA . ASN A 1 84 ? 0.935 4.304 -10.292 1.00 95.19 84 ASN A CA 1
ATOM 604 C C . ASN A 1 84 ? -0.326 5.190 -10.229 1.00 95.19 84 ASN A C 1
ATOM 606 O O . ASN A 1 84 ? -1.269 4.875 -9.510 1.00 95.19 84 ASN A O 1
ATOM 610 N N . LYS A 1 85 ? -0.384 6.267 -11.028 1.00 94.69 85 LYS A N 1
ATOM 611 C CA . LYS A 1 85 ? -1.574 7.127 -11.142 1.00 94.69 85 LYS A CA 1
ATOM 612 C C . LYS A 1 85 ? -2.737 6.413 -11.835 1.00 94.69 85 LYS A C 1
ATOM 614 O O . LYS A 1 85 ? -3.889 6.616 -11.466 1.00 94.69 85 LYS A O 1
ATOM 619 N N . ALA A 1 86 ? -2.454 5.597 -12.847 1.00 96.75 86 ALA A N 1
ATOM 620 C CA . ALA A 1 86 ? -3.473 4.799 -13.516 1.00 96.75 86 ALA A CA 1
ATOM 621 C C . ALA A 1 86 ? -3.962 3.645 -12.626 1.00 96.75 86 ALA A C 1
ATOM 623 O O . ALA A 1 86 ? -5.167 3.443 -12.533 1.00 96.75 86 ALA A O 1
ATOM 624 N N . ILE A 1 87 ? -3.058 2.986 -11.895 1.00 93.69 87 ILE A N 1
ATOM 625 C CA . ILE A 1 87 ? -3.388 1.966 -10.888 1.00 93.69 87 ILE A CA 1
ATOM 626 C C . ILE A 1 87 ? -4.291 2.561 -9.801 1.00 93.69 87 ILE A C 1
ATOM 628 O O . ILE A 1 87 ? -5.319 1.980 -9.482 1.00 93.69 87 ILE A O 1
ATOM 632 N N . ALA A 1 88 ? -3.966 3.754 -9.292 1.00 88.81 88 ALA A N 1
ATOM 633 C CA . ALA A 1 88 ? -4.768 4.450 -8.283 1.00 88.81 88 ALA A CA 1
ATOM 634 C C . ALA A 1 88 ? -6.219 4.648 -8.743 1.00 88.81 88 ALA A C 1
ATOM 636 O O . ALA A 1 88 ? -7.157 4.314 -8.023 1.00 88.81 88 ALA A O 1
ATOM 637 N N . ARG A 1 89 ? -6.400 5.108 -9.989 1.00 93.00 89 ARG A N 1
ATOM 638 C CA . ARG A 1 89 ? -7.725 5.267 -10.605 1.00 93.00 89 ARG A CA 1
ATOM 639 C C . ARG A 1 89 ? -8.440 3.934 -10.817 1.00 93.00 89 ARG A C 1
ATOM 641 O O . ARG A 1 89 ? -9.612 3.837 -10.483 1.00 93.00 89 ARG A O 1
ATOM 648 N N . LYS A 1 90 ? -7.742 2.921 -11.342 1.00 91.25 90 LYS A N 1
ATOM 649 C CA . LYS A 1 90 ? -8.299 1.581 -11.602 1.00 91.25 90 LYS A CA 1
ATOM 650 C C . LYS A 1 90 ? -8.782 0.910 -10.315 1.00 91.25 90 LYS A C 1
ATOM 652 O O . LYS A 1 90 ? -9.815 0.257 -10.318 1.00 91.25 90 LYS A O 1
ATOM 657 N N . LEU A 1 91 ? -8.041 1.092 -9.227 1.00 85.50 91 LEU A N 1
ATOM 658 C CA . LEU A 1 91 ? -8.276 0.425 -7.951 1.00 85.50 91 LEU A CA 1
ATOM 659 C C . LEU A 1 91 ? -9.072 1.267 -6.936 1.00 85.50 91 LEU A C 1
ATOM 661 O O . LEU A 1 91 ? -9.272 0.809 -5.809 1.00 85.50 91 LEU A O 1
ATOM 665 N N . GLY A 1 92 ? -9.488 2.484 -7.303 1.00 83.75 92 GLY A N 1
ATOM 666 C CA . GLY A 1 92 ? -10.272 3.377 -6.444 1.00 83.75 92 GLY A CA 1
ATOM 667 C C . GLY A 1 92 ? -9.552 3.836 -5.170 1.00 83.75 92 GLY A C 1
ATOM 668 O O . GLY A 1 92 ? -10.204 4.056 -4.155 1.00 83.75 92 GLY A O 1
ATOM 669 N N . ILE A 1 93 ? -8.218 3.955 -5.191 1.00 84.62 93 ILE A N 1
ATOM 670 C CA . ILE A 1 93 ? -7.399 4.335 -4.022 1.00 84.62 93 ILE A CA 1
ATOM 671 C C . ILE A 1 93 ? -6.475 5.512 -4.327 1.00 84.62 93 ILE A C 1
ATOM 673 O O . ILE A 1 93 ? -6.261 5.884 -5.480 1.00 84.62 93 ILE A O 1
ATOM 677 N N . SER A 1 94 ? -5.903 6.112 -3.282 1.00 83.81 94 SER A N 1
ATOM 678 C CA . SER A 1 94 ? -4.991 7.244 -3.445 1.00 83.81 94 SER A CA 1
ATOM 679 C C . SER A 1 94 ? -3.675 6.834 -4.126 1.00 83.81 94 SER A C 1
ATOM 681 O O . SER A 1 94 ? -3.201 5.702 -3.999 1.00 83.81 94 SER A O 1
ATOM 683 N N . LEU A 1 95 ? -3.026 7.784 -4.813 1.00 86.00 95 LEU A N 1
ATOM 684 C CA . LEU A 1 95 ? -1.681 7.578 -5.367 1.00 86.00 95 LEU A CA 1
ATOM 685 C C . LEU A 1 95 ? -0.663 7.213 -4.276 1.00 86.00 95 LEU A C 1
ATOM 687 O O . LEU A 1 95 ? 0.258 6.441 -4.534 1.00 86.00 95 LEU A O 1
ATOM 691 N N . HIS A 1 96 ? -0.830 7.767 -3.074 1.00 83.38 96 HIS A N 1
ATOM 692 C CA . HIS A 1 96 ? 0.016 7.468 -1.926 1.00 83.38 96 HIS A CA 1
ATOM 693 C C . HIS A 1 96 ? -0.099 5.989 -1.537 1.00 83.38 96 HIS A C 1
ATOM 695 O O . HIS A 1 96 ? 0.906 5.287 -1.478 1.00 83.38 96 HIS A O 1
ATOM 701 N N . THR A 1 97 ? -1.330 5.492 -1.416 1.00 83.69 97 THR A N 1
ATOM 702 C CA . THR A 1 97 ? -1.638 4.087 -1.118 1.00 83.69 97 THR A CA 1
ATOM 703 C C . THR A 1 97 ? -1.046 3.143 -2.166 1.00 83.69 97 THR A C 1
ATOM 705 O O . THR A 1 97 ? -0.441 2.132 -1.823 1.00 83.69 97 THR A O 1
ATOM 708 N N . VAL A 1 98 ? -1.125 3.497 -3.455 1.00 89.56 98 VAL A N 1
ATOM 709 C CA . VAL A 1 98 ? -0.477 2.701 -4.511 1.00 89.56 98 VAL A CA 1
ATOM 710 C C . VAL A 1 98 ? 1.038 2.669 -4.350 1.00 89.56 98 VAL A C 1
ATOM 712 O O . VAL A 1 98 ? 1.629 1.606 -4.502 1.00 89.56 98 VAL A O 1
ATOM 715 N N . LYS A 1 99 ? 1.687 3.804 -4.053 1.00 88.62 99 LYS A N 1
ATOM 716 C CA . LYS A 1 99 ? 3.144 3.833 -3.842 1.00 88.62 99 LYS A CA 1
ATOM 717 C C . LYS A 1 99 ? 3.560 2.896 -2.706 1.00 88.62 99 LYS A C 1
ATOM 719 O O . LYS A 1 99 ? 4.515 2.151 -2.894 1.00 88.62 99 LYS A O 1
ATOM 724 N N . PHE A 1 100 ? 2.799 2.858 -1.613 1.00 87.31 100 PHE A N 1
ATOM 725 C CA . PHE A 1 100 ? 3.046 1.915 -0.523 1.00 87.31 100 PHE A CA 1
ATOM 726 C C . PHE A 1 100 ? 2.903 0.455 -0.945 1.00 87.31 100 PHE A C 1
ATOM 728 O O . PHE A 1 100 ? 3.786 -0.347 -0.650 1.00 87.31 100 PHE A O 1
ATOM 735 N N . HIS A 1 101 ? 1.835 0.090 -1.663 1.00 86.94 101 HIS A N 1
ATOM 736 C CA . HIS A 1 101 ? 1.700 -1.283 -2.161 1.00 86.94 101 HIS A CA 1
ATOM 737 C C . HIS A 1 101 ? 2.848 -1.666 -3.092 1.00 86.94 101 HIS A C 1
ATOM 739 O O . HIS A 1 101 ? 3.338 -2.782 -3.004 1.00 86.94 101 HIS A O 1
ATOM 745 N N . VAL A 1 102 ? 3.295 -0.750 -3.958 1.00 92.19 102 VAL A N 1
ATOM 746 C CA . VAL A 1 102 ? 4.434 -0.985 -4.858 1.00 92.19 102 VAL A CA 1
ATOM 747 C C . VAL A 1 102 ? 5.726 -1.195 -4.070 1.00 92.19 102 VAL A C 1
ATOM 749 O O . VAL A 1 102 ? 6.481 -2.107 -4.386 1.00 92.19 102 VAL A O 1
ATOM 752 N N . GLU A 1 103 ? 5.976 -0.396 -3.036 1.00 90.88 103 GLU A N 1
ATOM 753 C CA . GLU A 1 103 ? 7.165 -0.535 -2.192 1.00 90.88 103 GLU A CA 1
ATOM 754 C C . GLU A 1 103 ? 7.151 -1.839 -1.381 1.00 90.88 103 GLU A C 1
ATOM 756 O O . GLU A 1 103 ? 8.148 -2.560 -1.352 1.00 90.88 103 GLU A O 1
ATOM 761 N N . SER A 1 104 ? 6.009 -2.186 -0.780 1.00 87.81 104 SER A N 1
ATOM 762 C CA . SER A 1 104 ? 5.829 -3.457 -0.068 1.00 87.81 104 SER A CA 1
ATOM 763 C C . SER A 1 104 ? 5.996 -4.654 -1.007 1.00 87.81 104 SER A C 1
ATOM 765 O O . SER A 1 104 ? 6.767 -5.566 -0.710 1.00 87.81 104 SER A O 1
ATOM 767 N N . LEU A 1 105 ? 5.363 -4.609 -2.184 1.00 90.44 105 LEU A N 1
ATOM 768 C CA . LEU A 1 105 ? 5.511 -5.597 -3.253 1.00 90.44 105 LEU A CA 1
ATOM 769 C C . LEU A 1 105 ? 6.982 -5.774 -3.648 1.00 90.44 105 LEU A C 1
ATOM 771 O O . LEU A 1 105 ? 7.471 -6.898 -3.718 1.00 90.44 105 LEU A O 1
ATOM 775 N N . PHE A 1 106 ? 7.700 -4.675 -3.885 1.00 91.38 106 PHE A N 1
ATOM 776 C CA . PHE A 1 106 ? 9.113 -4.715 -4.262 1.00 91.38 106 PHE A CA 1
ATOM 777 C C . PHE A 1 106 ? 9.962 -5.324 -3.153 1.00 91.38 106 PHE A C 1
ATOM 779 O O . PHE A 1 106 ? 10.768 -6.207 -3.428 1.00 91.38 106 PHE A O 1
ATOM 786 N N . ARG A 1 107 ? 9.730 -4.936 -1.896 1.00 89.00 107 ARG A N 1
ATOM 787 C CA . ARG A 1 107 ? 10.420 -5.512 -0.738 1.00 89.00 107 ARG A CA 1
ATOM 788 C C . ARG A 1 107 ? 10.176 -7.020 -0.618 1.00 89.00 107 ARG A C 1
ATOM 790 O O . ARG A 1 107 ? 11.141 -7.761 -0.464 1.00 89.00 107 ARG A O 1
ATOM 797 N N . LYS A 1 108 ? 8.926 -7.478 -0.748 1.00 87.75 108 LYS A N 1
ATOM 798 C CA . LYS A 1 108 ? 8.546 -8.904 -0.679 1.00 87.75 108 LYS A CA 1
ATOM 799 C C . LYS A 1 108 ? 9.062 -9.741 -1.844 1.00 87.75 108 LYS A C 1
ATOM 801 O O . LYS A 1 108 ? 9.246 -10.942 -1.697 1.00 87.75 108 LYS A O 1
ATOM 806 N N . LEU A 1 109 ? 9.276 -9.125 -3.002 1.00 89.81 109 LEU A N 1
ATOM 807 C CA . LEU A 1 109 ? 9.927 -9.763 -4.146 1.00 89.81 109 LEU A CA 1
ATOM 808 C C . LEU A 1 109 ? 11.456 -9.595 -4.096 1.00 89.81 109 LEU A C 1
ATOM 810 O O . LEU A 1 109 ? 12.167 -10.144 -4.928 1.00 89.81 109 LEU A O 1
ATOM 814 N N . GLY A 1 110 ? 11.996 -8.795 -3.174 1.00 90.31 110 GLY A N 1
ATOM 815 C CA . GLY A 1 110 ? 13.396 -8.369 -3.195 1.00 90.31 110 GLY A CA 1
ATOM 816 C C . GLY A 1 110 ? 13.788 -7.631 -4.485 1.00 90.31 110 GLY A C 1
ATOM 817 O O . GLY A 1 110 ? 14.935 -7.729 -4.922 1.00 90.31 110 GLY A O 1
ATOM 818 N N . ALA A 1 111 ? 12.844 -6.971 -5.150 1.00 92.62 111 ALA A N 1
ATOM 819 C CA . ALA A 1 111 ? 13.058 -6.209 -6.374 1.00 92.62 111 ALA A CA 1
ATOM 820 C C . ALA A 1 111 ? 13.401 -4.748 -6.061 1.00 92.62 111 ALA A C 1
ATOM 822 O O . ALA A 1 111 ? 12.937 -4.179 -5.076 1.00 92.62 111 ALA A O 1
ATOM 823 N N . ARG A 1 112 ? 14.193 -4.116 -6.926 1.00 91.88 112 ARG A N 1
ATOM 824 C CA . ARG A 1 112 ? 14.510 -2.679 -6.861 1.00 91.88 112 ARG A CA 1
ATOM 825 C C . ARG A 1 112 ? 13.819 -1.895 -7.964 1.00 91.88 112 ARG A C 1
ATOM 827 O O . ARG A 1 112 ? 13.646 -0.683 -7.850 1.00 91.88 112 ARG A O 1
ATOM 834 N N . THR A 1 113 ? 13.413 -2.579 -9.029 1.00 94.44 113 THR A N 1
ATOM 835 C CA . THR A 1 113 ? 12.744 -1.969 -10.175 1.00 94.44 113 THR A CA 1
ATOM 836 C C . THR A 1 113 ? 11.433 -2.668 -10.507 1.00 94.44 113 THR A C 1
ATOM 838 O O . THR A 1 113 ? 11.198 -3.825 -10.161 1.00 94.44 113 THR A O 1
ATOM 841 N N . ARG A 1 114 ? 10.567 -1.953 -11.231 1.00 94.06 114 ARG A N 1
ATOM 842 C CA . ARG A 1 114 ? 9.291 -2.483 -11.729 1.00 94.06 114 ARG A CA 1
ATOM 843 C C . ARG A 1 114 ? 9.492 -3.716 -12.615 1.00 94.06 114 ARG A C 1
ATOM 845 O O . ARG A 1 114 ? 8.726 -4.667 -12.514 1.00 94.06 114 ARG A O 1
ATOM 852 N N . THR A 1 115 ? 10.523 -3.693 -13.458 1.00 94.50 115 THR A N 1
ATOM 853 C CA . THR A 1 115 ? 10.871 -4.806 -14.347 1.00 94.50 115 THR A CA 1
ATOM 854 C C . THR A 1 115 ? 11.404 -5.997 -13.558 1.00 94.50 115 THR A C 1
ATOM 856 O O . THR A 1 115 ? 10.964 -7.117 -13.794 1.00 94.50 115 THR A O 1
ATOM 859 N N . GLU A 1 116 ? 12.280 -5.764 -12.574 1.00 94.19 116 GLU A N 1
ATOM 860 C CA . GLU A 1 116 ? 12.751 -6.823 -11.671 1.00 94.19 116 GLU A CA 1
ATOM 861 C C . GLU A 1 116 ? 11.599 -7.465 -10.895 1.00 94.19 116 GLU A C 1
ATOM 863 O O . GLU A 1 116 ? 11.567 -8.681 -10.754 1.00 94.19 116 GLU A O 1
ATOM 868 N N . ALA A 1 117 ? 10.629 -6.676 -10.423 1.00 93.69 117 ALA A N 1
ATOM 869 C CA . ALA A 1 117 ? 9.467 -7.206 -9.716 1.00 93.69 117 ALA A CA 1
ATOM 870 C C . ALA A 1 117 ? 8.648 -8.161 -10.599 1.00 93.69 117 ALA A C 1
ATOM 872 O O . ALA A 1 117 ? 8.239 -9.223 -10.139 1.00 93.69 117 ALA A O 1
ATOM 873 N N . LEU A 1 118 ? 8.446 -7.818 -11.875 1.00 94.44 118 LEU A N 1
ATOM 874 C CA . LEU A 1 118 ? 7.761 -8.698 -12.824 1.00 94.44 118 LEU A CA 1
ATOM 875 C C . LEU A 1 118 ? 8.553 -9.977 -13.109 1.00 94.44 118 LEU A C 1
ATOM 877 O O . LEU A 1 118 ? 7.963 -11.054 -13.112 1.00 94.44 118 LEU A O 1
ATOM 881 N N . ALA A 1 119 ? 9.868 -9.867 -13.312 1.00 93.88 119 ALA A N 1
ATOM 882 C CA . ALA A 1 119 ? 10.731 -11.021 -13.556 1.00 93.88 119 ALA A CA 1
ATOM 883 C C . ALA A 1 119 ? 10.701 -12.001 -12.373 1.00 93.88 119 ALA A C 1
ATOM 885 O O . ALA A 1 119 ? 10.370 -13.171 -12.544 1.00 93.88 119 ALA A O 1
ATOM 886 N N . LYS A 1 120 ? 10.913 -11.497 -11.154 1.00 91.62 120 LYS A N 1
ATOM 887 C CA . LYS A 1 120 ? 10.910 -12.316 -9.936 1.00 91.62 120 LYS A CA 1
ATOM 888 C C . LYS A 1 120 ? 9.553 -12.932 -9.624 1.00 91.62 120 LYS A C 1
ATOM 890 O O . LYS A 1 120 ? 9.472 -14.061 -9.151 1.00 91.62 120 LYS A O 1
ATOM 895 N N . ALA A 1 121 ? 8.465 -12.211 -9.887 1.00 89.94 121 ALA A N 1
ATOM 896 C CA . ALA A 1 121 ? 7.133 -12.778 -9.724 1.00 89.94 121 ALA A CA 1
ATOM 897 C C . ALA A 1 121 ? 6.840 -13.887 -10.748 1.00 89.94 121 ALA A C 1
ATOM 899 O O . ALA A 1 121 ? 6.132 -14.840 -10.425 1.00 89.94 121 ALA A O 1
ATOM 900 N N . ALA A 1 122 ? 7.377 -13.776 -11.967 1.00 87.75 122 ALA A N 1
ATOM 901 C CA . ALA A 1 122 ? 7.270 -14.827 -12.972 1.00 87.75 122 ALA A CA 1
ATOM 902 C C . ALA A 1 122 ? 8.070 -16.074 -12.568 1.00 87.75 122 ALA A C 1
ATOM 904 O O . ALA A 1 122 ? 7.532 -17.171 -12.674 1.00 87.75 122 ALA A O 1
ATOM 905 N N . GLU A 1 123 ? 9.290 -15.908 -12.045 1.00 84.69 123 GLU A N 1
ATOM 906 C CA . GLU A 1 123 ? 10.120 -17.001 -11.509 1.00 84.69 123 GLU A CA 1
ATOM 907 C C . GLU A 1 123 ? 9.379 -17.779 -10.409 1.00 84.69 123 GLU A C 1
ATOM 909 O O . GLU A 1 123 ? 9.196 -18.988 -10.531 1.00 84.69 123 GLU A O 1
ATOM 914 N N . ARG A 1 124 ? 8.819 -17.081 -9.409 1.00 80.50 124 ARG A N 1
ATOM 915 C CA . ARG A 1 124 ? 8.058 -17.705 -8.307 1.00 80.50 124 ARG A CA 1
ATOM 916 C C . ARG A 1 124 ? 6.803 -18.457 -8.759 1.00 80.50 124 ARG A C 1
ATOM 918 O O . ARG A 1 124 ? 6.374 -19.388 -8.092 1.00 80.50 124 ARG A O 1
ATOM 925 N N . ARG A 1 125 ? 6.182 -18.066 -9.879 1.00 67.00 125 ARG A N 1
ATOM 926 C CA . ARG A 1 125 ? 5.002 -18.763 -10.425 1.00 67.00 125 ARG A CA 1
ATOM 927 C C . ARG A 1 125 ? 5.356 -20.122 -11.033 1.00 67.00 125 ARG A C 1
ATOM 929 O O . ARG A 1 125 ? 4.472 -20.958 -11.161 1.00 67.00 125 ARG A O 1
ATOM 936 N N . VAL A 1 126 ? 6.611 -20.326 -11.430 1.00 58.03 126 VAL A N 1
ATOM 937 C CA . VAL A 1 126 ? 7.094 -21.612 -11.958 1.00 58.03 126 VAL A CA 1
ATOM 938 C C . VAL A 1 126 ? 7.382 -22.607 -10.822 1.00 58.03 126 VAL A C 1
ATOM 940 O O . VAL A 1 126 ? 7.441 -23.807 -11.068 1.00 58.03 126 VAL A O 1
ATOM 943 N N . GLU A 1 127 ? 7.517 -22.126 -9.585 1.00 47.81 127 GLU A N 1
ATOM 944 C CA . GLU A 1 127 ? 7.850 -22.931 -8.400 1.00 47.81 127 GLU A CA 1
ATOM 945 C C . GLU A 1 127 ? 6.623 -23.367 -7.564 1.00 47.81 127 GLU A C 1
ATOM 947 O O . GLU A 1 127 ? 6.792 -24.115 -6.600 1.00 47.81 127 GLU A O 1
ATOM 952 N N . LEU A 1 128 ? 5.405 -22.926 -7.921 1.00 44.62 128 LEU A N 1
ATOM 953 C CA . LEU A 1 128 ? 4.126 -23.256 -7.256 1.00 44.62 128 LEU A CA 1
ATOM 954 C C . LEU A 1 128 ? 3.322 -24.304 -8.035 1.00 44.62 128 LEU A C 1
ATOM 956 O O . LEU A 1 128 ? 2.703 -25.165 -7.370 1.00 44.62 128 LEU A O 1
#

Nearest PDB structures (foldseek):
  4wsz-assembly1_B  TM=9.118E-01  e=1.241E-03  unclassified
  3qp6-assembly1_A-2  TM=6.277E-01  e=2.373E-04  Chromo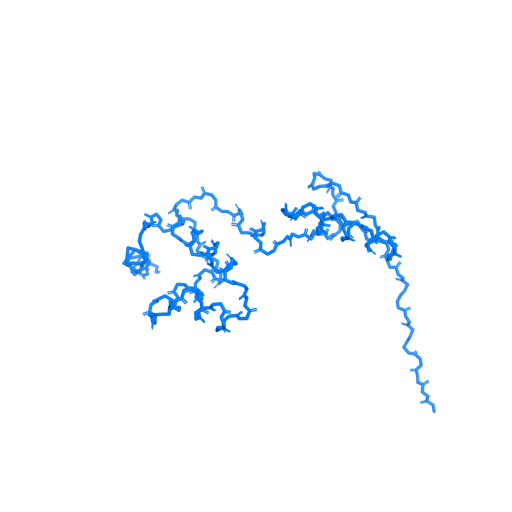bacterium violaceum
  4yn8-assembly1_A  TM=5.332E-01  e=2.671E-04  Corynebacterium diphtheriae
  3qp5-assembly2_C  TM=6.474E-01  e=1.396E-03  Chromobacterium violaceum
  2q0o-assembly1_B  TM=6.477E-01  e=2.376E-03  Sinorhizobium fredii NGR234

Solvent-accessible surface area (backbone atoms only — not comparable to full-atom values): 7613 Å² total; per-residue (Å²): 139,82,84,78,79,77,76,74,77,84,74,68,40,36,33,18,63,49,46,88,51,66,67,58,45,51,52,51,48,53,53,39,46,74,74,54,29,47,79,45,57,76,90,52,95,51,82,42,74,50,55,35,92,66,55,77,68,66,85,66,93,41,60,77,45,81,74,50,73,67,38,48,53,52,51,50,41,46,75,73,67,47,49,60,64,52,46,11,62,76,70,74,49,52,55,68,54,38,52,51,43,51,51,52,44,21,47,28,56,67,27,92,45,78,65,47,34,54,53,49,53,53,55,55,62,75,77,111

Radius of gyration: 19.72 Å; Cα contacts (8 Å, |Δi|>4): 141; chains: 1; bounding box: 63×38×43 Å

Secondary structure (DSSP, 8-state):
------PPP----EEEEE-S-HHHHHHHHHHHHHTTPEEE-TTS--SEEEE-TTGGG-S--STTPPPPHHHHHHHHHHHTT--HHHHHHHTTS-HHHHHHHHHHHHHHHT-SSHHHHHHHHHHHHH--

Foldseek 3Di:
DDDDPPDDDQDAWEEEEAEPDVVVSVVVCVVSVVSNHHYDHPVDDTPYYHYDLLRVLPPDQDLQDDQDPVLVLLLVVLVVVDDLVRSCVVVVHDSVSSVSSVVSLCSNLVHPDSVSSNVSVVVVVVVD

pLDDT: mean 79.28, std 17.23, range [29.92, 97.38]

Mean predicted aligned error: 13.69 Å